Protein AF-A0A0G4EF94-F1 (afdb_monomer_lite)

Organism: Vitrella brassicaformis (strain CCMP3155) (NCBI:txid1169540)

Radius of gyration: 21.58 Å; chains: 1; bounding box: 35×73×51 Å

Secondary structure (DSSP, 8-state):
-HHHHHHHHHHHHHTTT-HHHHHHHHHHHHHHHHHHHHHHHHHHHTTPPPPHHHHHHHHHHHHHHHH---HHHHHHHHHHHHH-GGGEEEEEEEEETTTTEEEEEEEE--TTS---------------------------

Sequence (140 aa):
MKALEDLIQKFQACLDEDLMDAVTTYKQMKTLLAEICQTQEVQEGRGWTWSPKDIERLAKLKDIVTTTIPTHVKILESVMDQHGTNSIISATAKRDNTKEELKISITLRDDNTQRKTLLEHQETTTTTAPSGSSESLNNA

Structure (mmCIF, N/CA/C/O backbone):
data_AF-A0A0G4EF94-F1
#
_entry.id   AF-A0A0G4EF94-F1
#
loop_
_atom_site.group_PDB
_atom_site.id
_atom_site.type_symbol
_atom_site.label_atom_id
_atom_site.label_alt_id
_atom_site.label_comp_id
_atom_site.label_asym_id
_atom_site.label_entity_id
_atom_site.label_seq_id
_atom_site.pdbx_PDB_ins_code
_atom_site.Cartn_x
_atom_site.Cartn_y
_atom_site.Cartn_z
_atom_site.occupancy
_atom_site.B_iso_or_equiv
_atom_site.auth_seq_id
_atom_site.auth_comp_id
_atom_site.auth_asym_id
_atom_site.auth_atom_id
_atom_site.pdbx_PDB_model_num
ATOM 1 N N . MET A 1 1 ? 0.067 0.143 14.892 1.00 76.75 1 MET A N 1
ATOM 2 C CA . MET A 1 1 ? 0.584 1.529 14.821 1.00 76.75 1 MET A CA 1
ATOM 3 C C . MET A 1 1 ? 2.061 1.561 14.439 1.00 76.75 1 MET A C 1
ATOM 5 O O . MET A 1 1 ? 2.310 1.753 13.263 1.00 76.75 1 MET A O 1
ATOM 9 N N . LYS A 1 2 ? 3.019 1.281 15.344 1.00 84.44 2 LYS A N 1
ATOM 10 C CA . LYS A 1 2 ? 4.471 1.361 15.046 1.00 84.44 2 LYS A CA 1
ATOM 11 C C . LYS A 1 2 ? 4.906 0.561 13.805 1.00 84.44 2 LYS A C 1
ATOM 1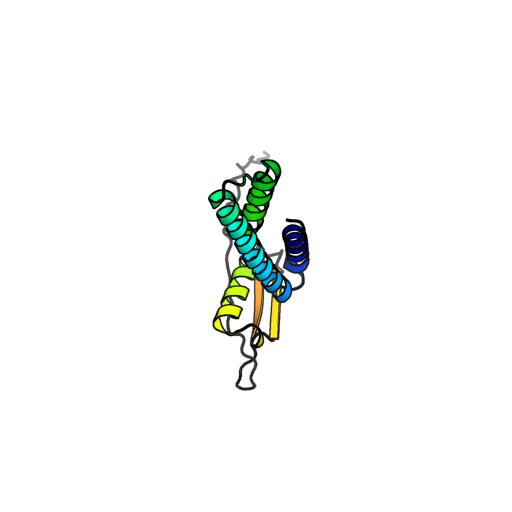3 O O . LYS A 1 2 ? 5.559 1.104 12.932 1.00 84.44 2 LYS A O 1
ATOM 18 N N . ALA A 1 3 ? 4.435 -0.679 13.668 1.00 86.25 3 ALA A N 1
ATOM 19 C CA . ALA A 1 3 ? 4.748 -1.508 12.501 1.00 86.25 3 ALA A CA 1
ATOM 20 C C . ALA A 1 3 ? 4.295 -0.895 11.156 1.00 86.25 3 ALA A C 1
ATOM 22 O O . ALA A 1 3 ? 4.972 -1.074 10.152 1.00 86.25 3 ALA A O 1
ATOM 23 N N . LEU A 1 4 ? 3.178 -0.152 11.121 1.00 86.88 4 LEU A N 1
ATOM 24 C CA . LEU A 1 4 ? 2.709 0.505 9.893 1.00 86.88 4 LEU A CA 1
ATOM 25 C C . LEU A 1 4 ? 3.599 1.701 9.530 1.00 86.88 4 LEU A C 1
ATOM 27 O O . LEU A 1 4 ? 3.855 1.945 8.358 1.00 86.88 4 LEU A O 1
ATOM 31 N N . GLU A 1 5 ? 4.098 2.421 10.530 1.00 87.00 5 GLU A N 1
ATOM 32 C CA . GLU A 1 5 ? 5.030 3.536 10.337 1.00 87.00 5 GLU A CA 1
ATOM 33 C C . GLU A 1 5 ? 6.401 3.065 9.867 1.00 87.00 5 GLU A C 1
ATOM 35 O O . GLU A 1 5 ? 6.953 3.645 8.935 1.00 87.00 5 GLU A O 1
ATOM 40 N N . ASP A 1 6 ? 6.909 1.983 10.459 1.00 90.62 6 ASP A N 1
ATOM 41 C CA . ASP A 1 6 ? 8.164 1.359 10.040 1.00 90.62 6 ASP A CA 1
ATOM 42 C C . ASP A 1 6 ? 8.074 0.919 8.562 1.00 90.62 6 ASP A C 1
ATOM 44 O O . ASP A 1 6 ? 9.002 1.138 7.780 1.00 90.62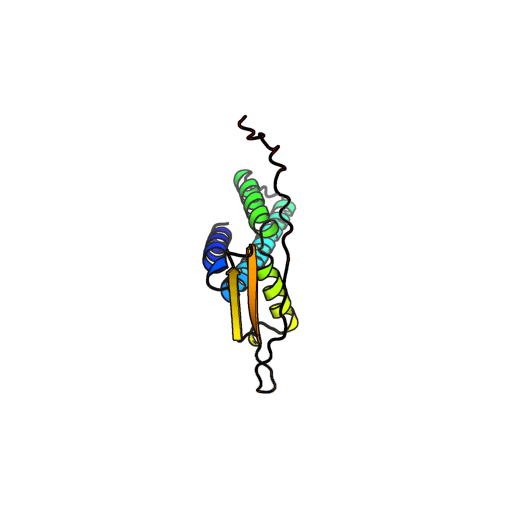 6 ASP A O 1
ATOM 48 N N . LEU A 1 7 ? 6.924 0.370 8.141 1.00 89.88 7 LEU A N 1
ATOM 49 C CA . LEU A 1 7 ? 6.675 0.017 6.740 1.00 89.88 7 LEU A CA 1
ATOM 50 C C . LEU A 1 7 ? 6.585 1.244 5.821 1.00 89.88 7 LEU A C 1
ATOM 52 O O . LEU A 1 7 ? 7.115 1.193 4.716 1.00 89.88 7 LEU A O 1
ATOM 56 N N . ILE A 1 8 ? 5.972 2.350 6.258 1.00 87.06 8 ILE A N 1
ATOM 57 C CA . ILE A 1 8 ? 5.931 3.601 5.477 1.00 87.06 8 ILE A CA 1
ATOM 58 C C . ILE A 1 8 ? 7.344 4.141 5.245 1.00 87.06 8 ILE A C 1
ATOM 60 O O . ILE A 1 8 ? 7.678 4.520 4.123 1.00 87.06 8 ILE A O 1
ATOM 64 N N . GLN A 1 9 ? 8.187 4.152 6.279 1.00 87.62 9 GLN A N 1
ATOM 65 C CA . GLN A 1 9 ? 9.577 4.594 6.151 1.00 87.62 9 GLN A CA 1
ATOM 66 C C . GLN A 1 9 ? 10.368 3.684 5.210 1.00 87.62 9 GLN A C 1
ATOM 68 O O . GLN A 1 9 ? 11.094 4.175 4.346 1.00 87.62 9 GLN A O 1
ATOM 73 N N . LYS A 1 10 ? 10.187 2.362 5.327 1.00 87.25 10 LYS A N 1
ATOM 74 C CA . LYS A 1 10 ? 10.812 1.402 4.412 1.00 87.25 10 LYS A CA 1
ATOM 75 C C . LYS A 1 10 ? 10.349 1.622 2.970 1.00 87.25 10 LYS A C 1
ATOM 77 O O . LYS A 1 10 ? 11.176 1.653 2.067 1.00 87.25 10 LYS A O 1
ATOM 82 N N . PHE A 1 11 ? 9.050 1.825 2.753 1.00 87.44 11 PHE A N 1
ATOM 83 C CA . PHE A 1 11 ? 8.496 2.104 1.430 1.00 87.44 11 PHE A CA 1
ATOM 84 C C . PHE A 1 11 ? 9.128 3.354 0.816 1.00 87.44 11 PHE A C 1
ATOM 86 O O . PHE A 1 11 ? 9.583 3.305 -0.322 1.00 87.44 11 PHE A O 1
ATOM 93 N N . GLN A 1 12 ? 9.237 4.440 1.588 1.00 83.88 12 GLN A N 1
ATOM 94 C CA . GLN A 1 12 ? 9.878 5.678 1.142 1.00 83.88 12 GLN A CA 1
ATOM 95 C C . GLN A 1 12 ? 11.353 5.494 0.771 1.00 83.88 12 GLN A C 1
ATOM 97 O O . GLN A 1 12 ? 11.801 6.097 -0.197 1.00 83.88 12 GLN A O 1
ATOM 102 N N . ALA A 1 13 ? 12.090 4.653 1.500 1.00 83.88 13 ALA A N 1
ATOM 103 C CA . ALA A 1 13 ? 13.488 4.356 1.194 1.00 83.88 13 ALA A CA 1
ATOM 104 C C . ALA A 1 13 ? 13.651 3.494 -0.072 1.00 83.88 13 ALA A C 1
ATOM 106 O O . ALA A 1 13 ? 14.567 3.718 -0.854 1.00 83.88 13 ALA A O 1
ATOM 107 N N . CYS A 1 14 ? 12.756 2.528 -0.297 1.00 80.69 14 CYS A N 1
ATOM 108 C CA . CYS A 1 14 ? 12.857 1.605 -1.431 1.00 80.69 14 CYS A CA 1
ATOM 109 C C . CYS A 1 14 ? 12.312 2.176 -2.750 1.00 80.69 14 CYS A C 1
ATOM 111 O O . CYS A 1 14 ? 12.628 1.633 -3.805 1.00 80.69 14 CYS A O 1
ATOM 113 N N . LEU A 1 15 ? 11.504 3.244 -2.711 1.00 74.81 15 LEU A N 1
ATOM 114 C CA . LEU A 1 15 ? 10.814 3.810 -3.881 1.00 74.81 15 LEU A CA 1
ATOM 115 C C . LEU A 1 15 ? 11.734 4.098 -5.077 1.00 74.81 15 LEU A C 1
ATOM 117 O O . LEU A 1 15 ? 11.337 3.858 -6.217 1.00 74.81 15 LEU A O 1
ATOM 121 N N . ASP A 1 16 ? 12.948 4.582 -4.814 1.00 69.12 16 ASP A N 1
ATOM 122 C CA . ASP A 1 16 ? 13.901 4.992 -5.851 1.00 69.12 16 ASP A CA 1
ATOM 123 C C . ASP A 1 16 ? 15.030 3.968 -6.091 1.00 69.12 16 ASP A C 1
ATOM 125 O O . ASP A 1 16 ? 15.797 4.113 -7.045 1.00 69.12 16 ASP A O 1
ATOM 129 N N . GLU A 1 17 ? 15.136 2.928 -5.257 1.00 70.19 17 GLU A N 1
ATOM 130 C CA . GLU A 1 17 ? 16.233 1.948 -5.304 1.00 70.19 17 GLU A CA 1
ATOM 131 C C . GLU A 1 17 ? 15.775 0.568 -5.789 1.00 70.19 17 GLU A C 1
ATOM 133 O O . GLU A 1 17 ? 16.397 -0.012 -6.682 1.00 70.19 17 GLU A O 1
ATOM 138 N N . ASP A 1 18 ? 14.674 0.051 -5.235 1.00 80.12 18 ASP A N 1
ATOM 139 C CA . ASP A 1 18 ? 14.160 -1.283 -5.536 1.00 80.12 18 ASP A CA 1
ATOM 140 C C . ASP A 1 18 ? 12.624 -1.291 -5.556 1.00 80.12 18 ASP A C 1
ATOM 142 O O . ASP A 1 18 ? 11.937 -1.361 -4.532 1.00 80.12 18 ASP A O 1
ATOM 146 N N . LEU A 1 19 ? 12.076 -1.265 -6.773 1.00 80.31 19 LEU A N 1
ATOM 147 C CA . LEU A 1 19 ? 10.636 -1.304 -7.010 1.00 80.31 19 LEU A CA 1
ATOM 148 C C . LEU A 1 19 ? 9.971 -2.592 -6.507 1.00 80.31 19 LEU A C 1
ATOM 150 O O . LEU A 1 19 ? 8.799 -2.554 -6.126 1.00 80.31 19 LEU A O 1
ATOM 154 N N . MET A 1 20 ? 10.669 -3.731 -6.537 1.00 83.56 20 MET A N 1
ATOM 155 C CA . MET A 1 20 ? 10.105 -5.008 -6.089 1.00 83.56 20 MET A CA 1
ATOM 156 C C . MET A 1 20 ? 9.882 -4.976 -4.579 1.00 83.56 20 MET A C 1
ATOM 158 O O . MET A 1 20 ? 8.811 -5.360 -4.094 1.00 83.56 20 MET A O 1
ATOM 162 N N . ASP A 1 21 ? 10.860 -4.446 -3.849 1.00 85.62 21 ASP A N 1
ATOM 163 C CA . ASP A 1 21 ? 10.763 -4.227 -2.410 1.00 85.62 21 ASP A CA 1
ATOM 164 C C . ASP A 1 21 ? 9.736 -3.139 -2.071 1.00 85.62 21 ASP A C 1
ATOM 166 O O . ASP A 1 21 ? 8.964 -3.304 -1.120 1.00 85.62 21 ASP A O 1
ATOM 170 N N . ALA A 1 22 ? 9.639 -2.074 -2.875 1.00 85.44 22 ALA A N 1
ATOM 171 C CA . ALA A 1 22 ? 8.621 -1.038 -2.712 1.00 85.44 22 ALA A CA 1
ATOM 172 C C . ALA A 1 22 ? 7.195 -1.600 -2.868 1.00 85.44 22 ALA A C 1
ATOM 174 O O . ALA A 1 22 ? 6.347 -1.367 -2.006 1.00 85.44 22 ALA A O 1
ATOM 175 N N . VAL A 1 23 ? 6.918 -2.398 -3.907 1.00 86.62 23 VAL A N 1
ATOM 176 C CA . VAL A 1 23 ? 5.596 -3.027 -4.101 1.00 86.62 23 VAL A CA 1
ATOM 177 C C . VAL A 1 23 ? 5.292 -4.041 -3.002 1.00 86.62 23 VAL A C 1
ATOM 179 O O . VAL A 1 23 ? 4.175 -4.070 -2.483 1.00 86.62 23 VAL A O 1
ATOM 182 N N . THR A 1 24 ? 6.275 -4.847 -2.601 1.00 87.06 24 THR A N 1
ATOM 183 C CA . THR A 1 24 ? 6.103 -5.819 -1.511 1.00 87.06 24 THR A CA 1
ATOM 184 C C . THR A 1 24 ? 5.763 -5.114 -0.199 1.00 87.06 24 THR A C 1
ATOM 186 O O . THR A 1 24 ? 4.804 -5.486 0.482 1.00 87.06 24 THR A O 1
ATOM 189 N N . THR A 1 25 ? 6.496 -4.048 0.124 1.00 89.12 25 THR A N 1
ATOM 190 C CA . THR A 1 25 ? 6.262 -3.229 1.319 1.00 89.12 25 THR A CA 1
ATOM 191 C C . THR A 1 25 ? 4.896 -2.543 1.248 1.00 89.12 25 THR A C 1
ATOM 193 O O . THR A 1 25 ? 4.143 -2.566 2.220 1.00 89.12 25 THR A O 1
ATOM 196 N N . TYR A 1 26 ? 4.507 -2.022 0.082 1.00 88.38 26 TYR A N 1
ATOM 197 C CA . TYR A 1 26 ? 3.193 -1.4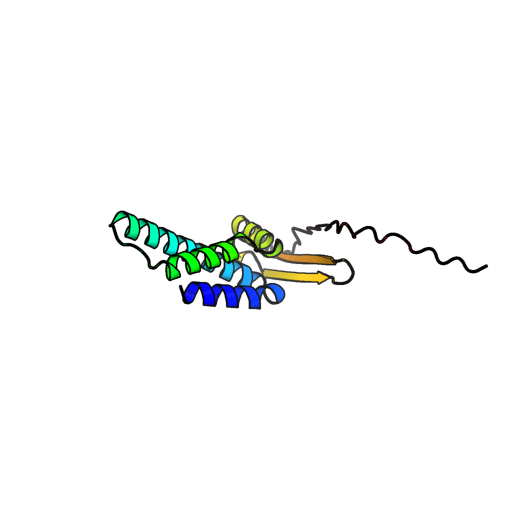17 -0.127 1.00 88.38 26 TYR A CA 1
ATOM 198 C C . TYR A 1 26 ? 2.039 -2.414 0.087 1.00 88.38 26 TYR A C 1
ATOM 200 O O . TYR A 1 26 ? 1.054 -2.096 0.761 1.00 88.38 26 TYR A O 1
ATOM 208 N N . LYS A 1 27 ? 2.166 -3.651 -0.410 1.00 87.38 27 LYS A N 1
ATOM 209 C CA . LYS A 1 27 ? 1.182 -4.716 -0.151 1.00 87.38 27 LYS A CA 1
ATOM 210 C C . LYS A 1 27 ? 1.067 -5.021 1.346 1.00 87.38 27 LYS A C 1
ATOM 212 O O . LYS A 1 27 ? -0.047 -5.112 1.856 1.00 87.38 27 LYS A O 1
ATOM 217 N N . GLN A 1 28 ? 2.188 -5.092 2.066 1.00 90.31 28 GLN A N 1
ATOM 218 C CA . GLN A 1 28 ? 2.191 -5.277 3.524 1.00 90.31 28 GLN A CA 1
ATOM 219 C C . GLN A 1 28 ? 1.512 -4.114 4.262 1.00 90.31 28 GLN A C 1
ATOM 221 O O . GLN A 1 28 ? 0.730 -4.351 5.182 1.00 90.31 28 GLN A O 1
ATOM 226 N N . MET A 1 29 ? 1.753 -2.869 3.836 1.00 91.19 29 MET A N 1
ATOM 227 C CA . MET A 1 29 ? 1.092 -1.683 4.395 1.00 91.19 29 MET A CA 1
ATOM 228 C C . MET A 1 29 ? -0.427 -1.752 4.231 1.00 91.19 29 MET A C 1
ATOM 230 O O . MET A 1 29 ? -1.147 -1.485 5.191 1.00 91.19 29 MET A O 1
ATOM 234 N N . LYS A 1 30 ? -0.920 -2.144 3.045 1.00 88.88 30 LYS A N 1
ATOM 235 C CA . LYS A 1 30 ? -2.360 -2.316 2.791 1.00 88.88 30 LYS A CA 1
ATOM 236 C C . LYS A 1 30 ? -2.982 -3.366 3.702 1.00 88.88 30 LYS A C 1
ATOM 238 O O . LYS A 1 30 ? -4.018 -3.097 4.307 1.00 88.88 30 LYS A O 1
ATOM 243 N N . THR A 1 31 ? -2.352 -4.534 3.810 1.00 91.25 31 THR A N 1
ATOM 244 C CA . THR A 1 31 ? -2.842 -5.619 4.669 1.00 91.25 31 THR A CA 1
ATOM 245 C C . THR A 1 31 ? -2.908 -5.168 6.123 1.00 91.25 31 THR A C 1
ATOM 247 O O . THR A 1 31 ? -3.961 -5.261 6.747 1.00 91.25 31 THR A O 1
ATOM 250 N N . LEU A 1 32 ? -1.823 -4.587 6.641 1.00 91.94 32 LEU A N 1
ATOM 251 C CA . LEU A 1 32 ? -1.771 -4.141 8.029 1.00 91.94 32 LEU A CA 1
ATOM 252 C C . LEU A 1 32 ? -2.762 -3.000 8.310 1.00 91.94 32 LEU A C 1
ATOM 254 O O . LEU A 1 32 ? -3.374 -2.958 9.376 1.00 91.94 32 LEU A O 1
ATOM 258 N N . LEU A 1 33 ? -2.949 -2.075 7.365 1.00 91.25 33 LEU A N 1
ATOM 259 C CA . LEU A 1 33 ? -3.956 -1.021 7.484 1.00 91.25 33 LEU A CA 1
ATOM 260 C C . LEU A 1 33 ? -5.372 -1.610 7.543 1.00 91.25 33 LEU A C 1
ATOM 262 O O . LEU A 1 33 ? -6.161 -1.192 8.389 1.00 91.25 33 LEU A O 1
ATOM 266 N N . ALA A 1 34 ? -5.682 -2.595 6.695 1.00 90.69 34 ALA A N 1
ATOM 267 C CA . ALA A 1 34 ? -6.974 -3.276 6.704 1.00 90.69 34 ALA A CA 1
ATOM 268 C C . ALA A 1 34 ? -7.228 -4.006 8.034 1.00 90.69 34 ALA A C 1
ATOM 270 O O . ALA A 1 34 ? -8.310 -3.874 8.601 1.00 90.69 34 ALA A O 1
ATOM 271 N N . GLU A 1 35 ? -6.225 -4.701 8.577 1.00 92.88 35 GLU A N 1
ATOM 272 C CA . GLU A 1 35 ? -6.308 -5.365 9.886 1.00 92.88 35 GLU A CA 1
ATOM 273 C C . GLU A 1 35 ? -6.552 -4.373 11.032 1.00 92.88 35 GLU A C 1
ATOM 275 O O . GLU A 1 35 ? -7.361 -4.630 11.929 1.00 92.88 35 GLU A O 1
ATOM 280 N N . ILE A 1 36 ? -5.876 -3.218 11.007 1.00 91.44 36 ILE A N 1
ATOM 281 C CA . ILE A 1 36 ? -6.073 -2.162 12.007 1.00 91.44 36 ILE A CA 1
ATOM 282 C C . ILE A 1 36 ? -7.493 -1.592 11.907 1.00 91.44 36 ILE A C 1
ATOM 284 O O . ILE A 1 36 ? -8.155 -1.464 12.936 1.00 91.44 36 ILE A O 1
ATOM 288 N N . CYS A 1 37 ? -7.982 -1.299 10.697 1.00 89.75 37 CYS A N 1
ATOM 289 C CA . CYS A 1 37 ? -9.352 -0.822 10.486 1.00 89.75 37 CYS A CA 1
ATOM 290 C C . CYS A 1 37 ? -10.391 -1.851 10.951 1.00 89.75 37 CYS A C 1
ATOM 292 O O . CYS A 1 37 ? -11.304 -1.501 11.691 1.00 89.75 37 CYS A O 1
ATOM 294 N N . GLN A 1 38 ? -10.212 -3.129 10.614 1.00 92.19 38 GLN A N 1
ATOM 295 C CA . GLN A 1 38 ? -11.099 -4.194 11.082 1.00 92.19 38 GLN A CA 1
ATOM 296 C C . GLN A 1 38 ? -11.088 -4.308 12.613 1.00 92.19 38 GLN A C 1
ATOM 298 O O . GLN A 1 38 ? -12.129 -4.486 13.244 1.00 92.19 38 GLN A O 1
ATOM 303 N N . THR A 1 39 ? -9.914 -4.183 13.235 1.00 91.62 39 THR A N 1
ATOM 304 C CA . THR A 1 39 ? -9.788 -4.196 14.697 1.00 91.62 39 THR A CA 1
ATOM 305 C C . THR A 1 39 ? -10.530 -3.019 15.326 1.00 91.62 39 THR A C 1
ATOM 307 O O . THR A 1 39 ? -11.202 -3.203 16.342 1.00 91.62 39 THR A O 1
ATOM 310 N N . GLN A 1 40 ? -10.437 -1.830 14.726 1.00 89.69 40 GLN A N 1
ATOM 311 C CA . GLN A 1 40 ? -11.181 -0.654 15.166 1.00 89.69 40 GLN A CA 1
ATOM 312 C C . GLN A 1 40 ? -12.692 -0.906 15.096 1.00 89.69 40 GLN A C 1
ATOM 314 O O . GLN A 1 40 ? -13.368 -0.765 16.111 1.00 89.69 40 GLN A O 1
ATOM 319 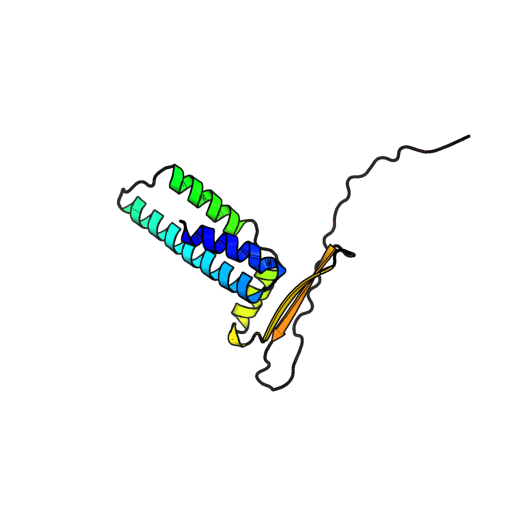N N . GLU A 1 41 ? -13.204 -1.364 13.951 1.00 90.69 41 GLU A N 1
ATOM 320 C CA . GLU A 1 41 ? -14.632 -1.654 13.756 1.00 90.69 41 GLU A CA 1
ATOM 321 C C . GLU A 1 41 ? -15.163 -2.678 14.774 1.00 90.69 41 GLU A C 1
ATOM 323 O O . GLU A 1 41 ? -16.220 -2.486 15.377 1.00 90.69 41 GLU A O 1
ATOM 328 N N . VAL A 1 42 ? -14.411 -3.756 15.024 1.00 92.81 42 VAL A N 1
ATOM 329 C CA . VAL A 1 42 ? -14.791 -4.787 16.004 1.00 92.81 42 VAL A CA 1
ATOM 330 C C . VAL A 1 42 ? -14.800 -4.236 17.431 1.00 92.81 42 VAL A C 1
ATOM 332 O O . VAL A 1 42 ? -15.659 -4.618 18.228 1.00 92.81 42 VAL A O 1
ATOM 335 N N . GLN A 1 43 ? -13.848 -3.371 17.783 1.00 91.06 43 GLN A N 1
ATOM 336 C CA . GLN A 1 43 ? -13.786 -2.760 19.110 1.00 91.06 43 GLN A CA 1
ATOM 337 C C . GLN A 1 43 ? -14.923 -1.755 19.318 1.00 91.06 43 GLN A C 1
ATOM 339 O O . GLN A 1 43 ? -15.618 -1.830 20.334 1.00 91.06 43 GLN A O 1
ATOM 344 N N . GLU A 1 44 ? -15.183 -0.898 18.334 1.00 91.12 44 GLU A N 1
ATOM 345 C CA . GLU A 1 44 ? -16.298 0.052 18.360 1.00 91.12 44 GLU A CA 1
ATOM 346 C C . GLU A 1 44 ? -17.648 -0.675 18.454 1.00 91.12 44 GLU A C 1
ATOM 348 O O . GLU A 1 44 ? -18.479 -0.329 19.295 1.00 91.12 44 GLU A O 1
ATOM 353 N N . GLY A 1 45 ? -17.834 -1.769 17.703 1.00 89.38 45 GLY A N 1
ATOM 354 C CA . GLY A 1 45 ? -19.022 -2.627 17.796 1.00 89.38 45 GLY A CA 1
ATOM 355 C C . GLY A 1 45 ? -19.208 -3.311 19.159 1.00 89.38 45 GLY A C 1
ATOM 356 O O . GLY A 1 45 ? -20.310 -3.745 19.492 1.00 89.38 45 GLY A O 1
ATOM 357 N N . ARG A 1 46 ? -18.151 -3.383 19.978 1.00 92.44 46 ARG A N 1
ATOM 358 C CA . ARG A 1 46 ? -18.182 -3.878 21.367 1.00 92.44 46 ARG A CA 1
ATOM 359 C C . ARG A 1 46 ? -18.289 -2.752 22.403 1.00 92.44 46 ARG A C 1
ATOM 361 O O . ARG A 1 46 ? -18.188 -3.028 23.596 1.00 92.44 46 ARG A O 1
ATOM 368 N N . GLY A 1 47 ? -18.465 -1.503 21.969 1.00 89.75 47 GLY A N 1
ATOM 369 C CA . GLY A 1 47 ? -18.547 -0.328 22.839 1.00 89.75 47 GLY A CA 1
ATOM 370 C C . GLY A 1 47 ? -17.196 0.177 23.353 1.00 89.75 47 GLY A C 1
ATOM 371 O O . GLY A 1 47 ? -17.166 0.994 24.271 1.00 89.75 47 GLY A O 1
ATOM 372 N N . TRP A 1 48 ? -16.078 -0.297 22.793 1.00 91.75 48 TRP A N 1
ATOM 373 C CA . TRP A 1 48 ? -14.748 0.214 23.120 1.00 91.75 48 TRP A CA 1
ATOM 374 C C . TRP A 1 48 ? -14.448 1.441 22.267 1.00 91.75 48 TRP A C 1
ATOM 376 O O . TRP A 1 48 ? -14.541 1.398 21.043 1.00 91.75 48 TRP A O 1
ATOM 386 N N . THR A 1 49 ? -14.045 2.530 22.912 1.00 89.00 49 THR A N 1
ATOM 387 C CA . THR A 1 49 ? -13.674 3.771 22.227 1.00 89.00 49 THR A CA 1
ATOM 388 C C . THR A 1 49 ? -12.164 3.901 22.137 1.00 89.00 49 THR A C 1
ATOM 390 O O . THR A 1 49 ? -11.466 3.816 23.151 1.00 89.00 49 THR A O 1
ATOM 393 N N . TRP A 1 50 ? -11.662 4.157 20.933 1.00 89.31 50 TRP A N 1
ATOM 394 C CA . TRP A 1 50 ? -10.254 4.464 20.712 1.00 89.31 50 TRP A CA 1
ATOM 395 C C . TRP A 1 50 ? -9.914 5.854 21.238 1.00 89.31 50 TRP A C 1
ATOM 397 O O . TRP A 1 50 ? -10.767 6.744 21.297 1.00 89.31 50 TRP A O 1
ATOM 407 N N . SER A 1 51 ? -8.652 6.061 21.618 1.00 91.56 51 SER A N 1
ATOM 408 C CA . SER A 1 51 ? -8.223 7.396 22.018 1.00 91.56 51 SER A CA 1
ATOM 409 C C . SER A 1 51 ? -8.274 8.341 20.803 1.00 91.56 51 SER A C 1
ATOM 411 O O . SER A 1 51 ? -7.916 7.929 19.695 1.00 91.56 51 SER A O 1
ATOM 413 N N . PRO A 1 52 ? -8.650 9.623 20.973 1.00 90.94 52 PRO A N 1
ATOM 414 C CA . PRO A 1 52 ? -8.670 10.583 19.865 1.00 90.94 52 PRO A CA 1
ATOM 415 C C . PRO A 1 52 ? -7.324 10.696 19.137 1.00 90.94 52 PRO A C 1
ATOM 417 O O . PRO A 1 52 ? -7.281 10.872 17.923 1.00 90.94 52 PRO A O 1
ATOM 420 N N . LYS A 1 53 ? -6.215 10.535 19.874 1.00 90.19 53 LYS A N 1
ATOM 421 C CA . LYS A 1 53 ? -4.858 10.543 19.315 1.00 90.19 53 LYS A CA 1
ATOM 422 C C . LYS A 1 53 ? -4.613 9.360 18.382 1.00 90.19 53 LYS A C 1
ATOM 424 O O . LYS A 1 53 ? -3.967 9.531 17.352 1.00 90.19 53 LYS A O 1
ATOM 429 N N . ASP A 1 54 ? -5.118 8.178 18.727 1.00 88.44 54 ASP A N 1
ATOM 430 C CA . ASP A 1 54 ? -4.976 6.992 17.883 1.00 88.44 54 ASP A CA 1
ATOM 431 C C . ASP A 1 54 ? -5.848 7.095 16.629 1.00 88.44 54 ASP A C 1
ATOM 433 O O . ASP A 1 54 ? -5.397 6.735 15.547 1.00 88.44 54 ASP A O 1
ATOM 437 N N . ILE A 1 55 ? -7.051 7.663 16.743 1.00 89.75 55 ILE A N 1
ATOM 438 C CA . ILE A 1 55 ? -7.927 7.920 15.590 1.00 89.75 55 ILE A CA 1
ATOM 439 C C . ILE A 1 55 ? -7.263 8.907 14.621 1.00 89.75 55 ILE A C 1
ATOM 441 O O . ILE A 1 55 ? -7.173 8.636 13.424 1.00 89.75 55 ILE A O 1
ATOM 445 N N . GLU A 1 56 ? -6.743 10.030 15.128 1.00 91.50 56 GLU A N 1
ATOM 446 C CA . GLU A 1 56 ? -6.053 11.029 14.303 1.00 91.50 56 GLU A CA 1
ATOM 447 C C . GLU A 1 56 ? -4.806 10.440 13.626 1.00 91.50 56 GLU A C 1
ATOM 449 O O . GLU A 1 56 ? -4.562 10.659 12.437 1.00 91.50 56 GLU A O 1
ATOM 454 N N . ARG A 1 57 ? -4.020 9.655 14.370 1.00 88.62 57 ARG A N 1
ATOM 455 C CA . ARG A 1 57 ? -2.827 8.991 13.838 1.00 88.62 57 ARG A CA 1
ATOM 456 C C . ARG A 1 57 ? -3.189 7.970 12.763 1.00 88.62 57 ARG A C 1
ATOM 458 O O . ARG A 1 57 ? -2.553 7.965 11.714 1.00 88.62 57 ARG A O 1
ATOM 465 N N . LEU A 1 58 ? -4.225 7.159 12.971 1.00 89.56 58 LEU A N 1
ATOM 466 C CA . LEU A 1 58 ? -4.704 6.214 11.963 1.00 89.56 58 LEU A CA 1
ATOM 467 C C . LEU A 1 58 ? -5.201 6.935 10.706 1.00 89.56 58 LEU A C 1
ATOM 469 O O . LEU A 1 58 ? -4.874 6.505 9.604 1.00 89.56 58 LEU A O 1
ATOM 473 N N . ALA A 1 59 ? -5.924 8.048 10.850 1.00 89.56 59 ALA A N 1
ATOM 474 C CA . ALA A 1 59 ? -6.378 8.850 9.717 1.00 89.56 59 ALA A CA 1
ATOM 475 C C . ALA A 1 59 ? -5.200 9.379 8.880 1.00 89.56 59 ALA A C 1
ATOM 477 O O . ALA A 1 59 ? -5.216 9.248 7.659 1.00 89.56 59 ALA A O 1
ATOM 478 N N . LYS A 1 60 ? -4.144 9.891 9.527 1.00 88.06 60 LYS A N 1
ATOM 479 C CA . LYS A 1 60 ? -2.910 10.331 8.848 1.00 88.06 60 LYS A CA 1
ATOM 480 C C . LYS A 1 60 ? -2.207 9.189 8.115 1.00 88.06 60 LYS A C 1
ATOM 482 O O . LYS A 1 60 ? -1.798 9.354 6.971 1.00 88.06 60 LYS A O 1
ATOM 487 N N . LEU A 1 61 ? -2.075 8.027 8.755 1.00 87.12 61 LEU A N 1
ATOM 488 C CA . LEU A 1 61 ? -1.440 6.858 8.137 1.00 87.12 61 LEU A CA 1
ATOM 489 C C . LEU A 1 61 ? -2.271 6.325 6.962 1.00 87.12 61 LEU A C 1
ATOM 491 O O . LEU A 1 61 ? -1.712 5.984 5.923 1.00 87.12 61 LEU A O 1
ATOM 495 N N . LYS A 1 62 ? -3.602 6.307 7.098 1.00 86.75 62 LYS A N 1
ATOM 496 C CA . LYS A 1 62 ? -4.531 5.959 6.019 1.00 86.75 62 LYS A CA 1
ATOM 497 C C . LYS A 1 62 ? -4.385 6.914 4.841 1.00 86.75 62 LYS A C 1
ATOM 499 O O . LYS A 1 62 ? -4.344 6.445 3.707 1.00 86.75 62 LYS A O 1
ATOM 504 N N . ASP A 1 63 ? -4.277 8.216 5.098 1.00 86.94 63 ASP A N 1
ATOM 505 C CA . ASP A 1 63 ? -4.040 9.207 4.050 1.00 86.94 63 ASP A CA 1
ATOM 506 C C . ASP A 1 63 ? -2.751 8.879 3.290 1.00 86.94 63 ASP A C 1
ATOM 508 O O . ASP A 1 63 ? -2.827 8.558 2.113 1.00 86.94 63 ASP A O 1
ATOM 512 N N . ILE A 1 64 ? -1.609 8.759 3.976 1.00 82.94 64 ILE A N 1
ATOM 513 C CA . ILE A 1 64 ? -0.309 8.445 3.349 1.00 82.94 64 ILE A CA 1
ATOM 514 C C . ILE A 1 64 ? -0.374 7.193 2.460 1.00 82.94 64 ILE A C 1
ATOM 516 O O . ILE A 1 64 ? 0.125 7.200 1.334 1.00 82.94 64 ILE A O 1
ATOM 520 N N . VAL A 1 65 ? -1.005 6.119 2.946 1.00 81.25 65 VAL A N 1
ATOM 521 C CA . VAL A 1 65 ? -1.136 4.854 2.202 1.00 81.25 65 VAL A CA 1
ATOM 522 C C . VAL A 1 65 ? -2.042 4.998 0.969 1.00 81.25 65 VAL A C 1
ATOM 524 O O . VAL A 1 65 ? -1.891 4.230 0.019 1.00 81.25 65 VAL A O 1
ATOM 527 N N . THR A 1 66 ? -2.982 5.949 0.958 1.00 76.00 66 THR A N 1
ATOM 528 C CA . THR A 1 66 ? -4.019 6.076 -0.083 1.00 76.00 66 THR A CA 1
ATOM 529 C C . THR A 1 66 ? -3.807 7.231 -1.064 1.00 76.00 66 THR A C 1
ATOM 531 O O . THR A 1 66 ? -4.175 7.086 -2.230 1.00 76.00 66 THR A O 1
ATOM 534 N N . THR A 1 67 ? -3.201 8.349 -0.656 1.00 70.19 67 THR A N 1
ATOM 535 C CA . THR A 1 67 ? -3.074 9.563 -1.484 1.00 70.19 67 THR A CA 1
ATOM 536 C C . THR A 1 67 ? -1.802 9.609 -2.324 1.00 70.19 67 THR A C 1
ATOM 538 O O . THR A 1 67 ? -1.791 10.279 -3.354 1.00 70.19 67 THR A O 1
ATOM 541 N N . THR A 1 68 ? -0.746 8.872 -1.961 1.00 63.41 68 THR A N 1
ATOM 542 C CA . THR A 1 68 ? 0.580 9.081 -2.571 1.00 63.41 68 THR A CA 1
ATOM 543 C C . THR A 1 68 ? 1.278 7.774 -2.936 1.00 63.41 68 THR A C 1
ATOM 545 O O . THR A 1 68 ? 2.368 7.474 -2.458 1.00 63.41 68 THR A O 1
ATOM 548 N N . ILE A 1 69 ? 0.655 6.974 -3.802 1.00 70.44 69 ILE A N 1
ATOM 549 C CA . ILE A 1 69 ? 1.333 5.816 -4.397 1.00 70.44 69 ILE A CA 1
ATOM 550 C C . ILE A 1 69 ? 1.815 6.221 -5.782 1.00 70.44 69 ILE A C 1
ATOM 552 O O . ILE A 1 69 ? 0.974 6.480 -6.653 1.00 70.44 69 ILE A O 1
ATOM 556 N N . PRO A 1 70 ? 3.133 6.256 -6.012 1.00 74.50 70 PRO A N 1
ATOM 557 C CA . PRO A 1 70 ? 3.663 6.579 -7.322 1.00 74.50 70 PRO A CA 1
ATOM 558 C C . PRO A 1 70 ? 3.150 5.612 -8.388 1.00 74.50 70 PRO A C 1
ATOM 560 O O . PRO A 1 70 ? 3.027 4.408 -8.148 1.00 74.50 70 PRO A O 1
ATOM 563 N N . THR A 1 71 ? 2.868 6.129 -9.584 1.00 77.06 71 THR A N 1
ATOM 564 C CA . THR A 1 71 ? 2.276 5.347 -10.681 1.00 77.06 71 THR A CA 1
ATOM 565 C C . THR A 1 71 ? 3.076 4.083 -10.998 1.00 77.06 71 THR A C 1
ATOM 567 O O . THR A 1 71 ? 2.495 3.031 -11.254 1.00 77.06 71 THR A O 1
ATOM 570 N N . HIS A 1 72 ? 4.404 4.134 -10.873 1.00 75.00 72 HIS A N 1
ATOM 571 C CA . HIS A 1 72 ? 5.275 2.981 -11.097 1.00 75.00 72 HIS A CA 1
ATOM 572 C C . HIS A 1 72 ? 5.025 1.805 -10.145 1.00 75.00 72 HIS A C 1
ATOM 574 O O . HIS A 1 72 ? 5.103 0.654 -10.574 1.00 75.00 72 HIS A O 1
ATOM 580 N N . VAL A 1 73 ? 4.668 2.074 -8.885 1.00 82.88 73 VAL A N 1
ATOM 581 C CA . VAL A 1 73 ? 4.320 1.032 -7.908 1.00 82.88 73 VAL A CA 1
ATOM 582 C C . VAL A 1 73 ? 3.012 0.360 -8.324 1.00 82.88 73 VAL A C 1
ATOM 584 O O . VAL A 1 73 ? 2.921 -0.863 -8.295 1.00 82.88 73 VAL A O 1
ATOM 587 N N . LYS A 1 74 ? 2.024 1.138 -8.791 1.00 82.12 74 LYS A N 1
ATOM 588 C CA . LYS A 1 74 ? 0.741 0.605 -9.286 1.00 82.12 74 LYS A CA 1
ATOM 589 C C . LYS A 1 74 ? 0.916 -0.247 -10.543 1.00 82.12 74 LYS A C 1
ATOM 591 O O . LYS A 1 74 ? 0.291 -1.298 -10.661 1.00 82.12 74 LYS A O 1
ATOM 596 N N . ILE A 1 75 ? 1.769 0.191 -11.472 1.00 82.25 75 ILE A N 1
ATOM 597 C CA . ILE A 1 75 ? 2.075 -0.557 -12.699 1.00 82.25 75 ILE A CA 1
ATOM 598 C C . ILE A 1 75 ? 2.693 -1.911 -12.343 1.00 82.25 75 ILE A C 1
ATOM 600 O O . ILE A 1 75 ? 2.205 -2.942 -12.801 1.00 82.25 75 ILE A O 1
ATOM 604 N N . LEU A 1 76 ? 3.728 -1.927 -11.498 1.00 84.19 76 LEU A N 1
ATOM 605 C CA . LEU A 1 76 ? 4.379 -3.176 -11.109 1.00 84.19 76 LEU A CA 1
ATOM 606 C C . LEU A 1 76 ? 3.460 -4.076 -10.269 1.00 84.19 76 LEU A C 1
ATOM 608 O O . LEU A 1 76 ? 3.474 -5.288 -10.464 1.00 84.19 76 LEU A O 1
ATOM 612 N N . GLU A 1 77 ? 2.628 -3.513 -9.390 1.00 86.25 77 GLU A N 1
ATOM 613 C CA . GLU A 1 77 ? 1.599 -4.272 -8.671 1.00 86.25 77 GLU A CA 1
ATOM 614 C C . GLU A 1 77 ? 0.637 -4.980 -9.635 1.00 86.25 77 GLU A C 1
ATOM 616 O O . GLU A 1 77 ? 0.429 -6.184 -9.500 1.00 86.25 77 GLU A O 1
ATOM 621 N N . SER A 1 78 ? 0.125 -4.274 -10.646 1.00 84.81 78 SER A N 1
ATOM 622 C CA . SER A 1 78 ? -0.752 -4.859 -11.669 1.00 84.81 78 SER A CA 1
ATOM 623 C C . SER A 1 78 ? -0.065 -6.002 -12.426 1.00 84.81 78 SER A C 1
ATOM 625 O O . SER A 1 78 ? -0.644 -7.071 -12.614 1.00 84.81 78 SER A O 1
ATOM 627 N N . VAL A 1 79 ? 1.209 -5.822 -12.797 1.00 83.25 79 VAL A N 1
ATOM 628 C CA . VAL A 1 79 ? 1.999 -6.873 -13.459 1.00 83.25 79 VAL A CA 1
ATOM 629 C C . VAL A 1 79 ? 2.200 -8.083 -12.540 1.00 83.25 79 VAL A C 1
ATOM 631 O O . VAL A 1 79 ? 2.058 -9.221 -12.989 1.00 83.25 79 VAL A O 1
ATOM 634 N N . MET A 1 80 ? 2.485 -7.864 -11.251 1.00 85.94 80 MET A N 1
ATOM 635 C CA . MET A 1 80 ? 2.583 -8.944 -10.264 1.00 85.94 80 MET A CA 1
ATOM 636 C C . MET A 1 80 ? 1.263 -9.695 -10.090 1.00 85.94 80 MET A C 1
ATOM 638 O O . MET A 1 80 ? 1.287 -10.914 -9.950 1.00 85.94 80 MET A O 1
ATOM 642 N N . ASP A 1 81 ? 0.132 -8.995 -10.086 1.00 84.31 81 ASP A N 1
ATOM 643 C CA . ASP A 1 81 ? -1.184 -9.611 -9.902 1.00 84.31 81 ASP A CA 1
ATOM 644 C C . ASP A 1 81 ? -1.607 -10.424 -11.138 1.00 84.31 81 ASP A C 1
ATOM 646 O O . ASP A 1 81 ? -2.257 -11.459 -11.000 1.00 84.31 81 ASP A O 1
ATOM 650 N N . GLN A 1 82 ? -1.195 -10.006 -12.339 1.00 82.00 82 GLN A N 1
ATOM 651 C CA . GLN A 1 82 ? -1.489 -10.711 -13.593 1.00 82.00 82 GLN A CA 1
ATOM 652 C C . GLN A 1 82 ? -0.581 -11.921 -13.844 1.00 82.00 82 GLN A C 1
ATOM 654 O O . GLN A 1 82 ? -1.053 -12.957 -14.308 1.00 82.00 82 GLN A O 1
ATOM 659 N N . HIS A 1 83 ? 0.719 -11.796 -13.564 1.00 80.81 83 HIS A N 1
ATOM 660 C CA . HIS A 1 83 ? 1.720 -12.803 -13.937 1.00 80.81 83 HIS A CA 1
ATOM 661 C C . HIS A 1 83 ? 2.285 -13.590 -12.749 1.00 80.81 83 HIS A C 1
ATOM 663 O O . HIS A 1 83 ? 2.980 -14.585 -12.951 1.00 80.81 83 HIS A O 1
ATOM 669 N N . GLY A 1 84 ? 2.004 -13.167 -11.516 1.00 78.56 84 GLY A N 1
ATOM 670 C CA . GLY A 1 84 ? 2.621 -13.691 -10.302 1.00 78.56 84 GLY A CA 1
ATOM 671 C C . GLY A 1 84 ? 4.021 -13.117 -10.066 1.00 78.56 84 GLY A C 1
ATOM 672 O O . GLY A 1 84 ? 4.834 -12.989 -10.979 1.00 78.56 84 GLY A O 1
ATOM 673 N N . THR A 1 85 ? 4.345 -12.814 -8.806 1.00 80.25 85 THR A N 1
ATOM 674 C CA . THR A 1 85 ? 5.642 -12.234 -8.404 1.00 80.25 85 THR A CA 1
ATOM 675 C C . THR A 1 85 ? 6.849 -13.059 -8.871 1.00 80.25 85 THR A C 1
ATOM 677 O O . THR A 1 85 ? 7.862 -12.492 -9.268 1.00 80.25 85 THR A O 1
ATOM 680 N N . ASN A 1 86 ? 6.733 -14.392 -8.893 1.00 78.56 86 ASN A N 1
ATOM 681 C CA . ASN A 1 86 ? 7.812 -15.308 -9.301 1.00 78.56 86 ASN A CA 1
ATOM 682 C C . ASN A 1 86 ? 8.178 -15.214 -10.789 1.00 78.56 86 ASN A C 1
ATOM 684 O O . ASN A 1 86 ? 9.245 -15.680 -11.198 1.00 78.56 86 ASN A O 1
ATOM 688 N N . SER A 1 87 ? 7.292 -14.623 -11.587 1.00 79.06 87 SER A N 1
ATOM 689 C CA . SER A 1 87 ? 7.483 -14.411 -13.016 1.00 79.06 87 SER A CA 1
ATOM 690 C C . SER A 1 87 ? 8.250 -13.122 -13.298 1.00 79.06 87 SER A C 1
ATOM 692 O O . SER A 1 87 ? 8.578 -12.867 -14.447 1.00 79.06 87 SER A O 1
ATOM 694 N N . ILE A 1 88 ? 8.571 -12.304 -12.290 1.00 82.50 88 ILE A N 1
ATOM 695 C CA . ILE A 1 88 ? 9.340 -11.067 -12.465 1.00 82.50 88 ILE A CA 1
ATOM 696 C C . ILE A 1 88 ? 10.815 -11.327 -12.139 1.00 82.50 88 ILE A C 1
ATOM 698 O O . ILE A 1 88 ? 11.157 -11.744 -11.038 1.00 82.50 88 ILE A O 1
ATOM 702 N N . ILE A 1 89 ? 11.702 -11.081 -13.105 1.00 82.25 89 ILE A N 1
ATOM 703 C CA . ILE A 1 89 ? 13.161 -11.205 -12.954 1.00 82.25 89 ILE A CA 1
ATOM 704 C C . ILE A 1 89 ? 13.749 -9.932 -12.339 1.00 82.25 89 ILE A C 1
ATOM 706 O O . ILE A 1 89 ? 14.637 -10.008 -11.495 1.00 82.25 89 ILE A O 1
ATOM 710 N N . SER A 1 90 ? 13.289 -8.763 -12.786 1.00 82.88 90 SER A N 1
ATOM 711 C CA . SER A 1 90 ? 13.752 -7.463 -12.291 1.00 82.88 90 SER A CA 1
ATOM 712 C C . SER A 1 90 ? 12.726 -6.377 -12.594 1.00 82.88 90 SER A C 1
ATOM 714 O O . SER A 1 90 ? 12.123 -6.408 -13.668 1.00 82.88 90 SER A O 1
ATOM 716 N N . ALA A 1 91 ? 12.604 -5.375 -11.728 1.00 81.75 91 ALA A N 1
ATOM 717 C CA . ALA A 1 91 ? 11.868 -4.151 -12.021 1.00 81.75 91 ALA A CA 1
ATOM 718 C C . ALA A 1 91 ? 12.686 -2.935 -11.579 1.00 81.75 91 ALA A C 1
ATOM 720 O O . ALA A 1 91 ? 13.109 -2.866 -10.430 1.00 81.75 91 ALA A O 1
ATOM 721 N N . THR A 1 92 ? 12.907 -1.978 -12.478 1.00 78.38 92 THR A N 1
ATOM 722 C CA . THR A 1 92 ? 13.616 -0.728 -12.170 1.00 78.38 92 THR A CA 1
ATOM 723 C C . THR A 1 92 ? 12.823 0.486 -12.637 1.00 78.38 92 THR A C 1
ATOM 725 O O . THR A 1 92 ? 12.168 0.453 -13.679 1.00 78.38 92 THR A O 1
ATOM 728 N N . ALA A 1 93 ? 12.864 1.564 -11.854 1.00 74.94 93 ALA A N 1
ATOM 729 C CA . ALA A 1 93 ? 12.348 2.874 -12.230 1.00 74.94 93 ALA A CA 1
ATOM 730 C C . ALA A 1 93 ? 13.527 3.836 -12.276 1.00 74.94 93 ALA A C 1
ATOM 732 O O . ALA A 1 93 ? 14.312 3.914 -11.336 1.00 74.94 93 ALA A O 1
ATOM 733 N N . LYS A 1 94 ? 13.664 4.574 -13.374 1.00 74.62 94 LYS A N 1
ATOM 734 C CA . LYS A 1 94 ? 14.667 5.626 -13.491 1.00 74.62 94 LYS A CA 1
ATOM 735 C C . LYS A 1 94 ? 13.991 6.906 -13.942 1.00 74.62 94 LYS A C 1
ATOM 737 O O . LYS A 1 94 ? 13.367 6.941 -15.002 1.00 74.62 94 LYS A O 1
ATOM 742 N N . ARG A 1 95 ? 14.123 7.957 -13.135 1.00 68.44 95 ARG A N 1
ATOM 743 C CA . ARG A 1 95 ? 13.673 9.297 -13.506 1.00 68.44 95 ARG A CA 1
ATOM 744 C C . ARG A 1 95 ? 14.686 9.914 -14.465 1.00 68.44 95 ARG A C 1
ATOM 746 O O . ARG A 1 95 ? 15.866 10.042 -14.139 1.00 68.44 95 ARG A O 1
ATOM 753 N N . ASP A 1 96 ? 14.228 10.265 -15.656 1.00 73.88 96 ASP A N 1
ATOM 754 C CA . ASP A 1 96 ? 14.961 11.108 -16.583 1.00 73.88 96 ASP A CA 1
ATOM 755 C C . ASP A 1 96 ? 14.664 12.572 -16.241 1.00 73.88 96 ASP A C 1
ATOM 757 O O . ASP A 1 96 ? 13.651 13.147 -16.644 1.00 73.88 96 ASP A O 1
ATOM 761 N N . ASN A 1 97 ? 15.574 13.179 -15.479 1.00 65.19 97 ASN A N 1
ATOM 762 C CA . ASN A 1 97 ? 15.465 14.575 -15.054 1.00 65.19 97 ASN A CA 1
ATOM 763 C C . ASN A 1 97 ? 15.562 15.573 -16.221 1.00 65.19 97 ASN A C 1
ATOM 765 O O . ASN A 1 97 ? 15.285 16.749 -16.019 1.00 65.19 97 ASN A O 1
ATOM 769 N N . THR A 1 98 ? 15.964 15.140 -17.424 1.00 70.50 98 THR A N 1
ATOM 770 C CA . THR A 1 98 ? 16.042 16.025 -18.598 1.00 70.50 98 THR A CA 1
ATOM 771 C C . THR A 1 98 ? 14.730 16.121 -19.367 1.00 70.50 98 THR A C 1
ATOM 773 O O . THR A 1 98 ? 14.539 17.076 -20.116 1.00 70.50 98 THR A O 1
ATOM 776 N N . LYS A 1 99 ? 13.824 15.158 -19.173 1.00 66.94 99 LYS A N 1
ATOM 777 C CA . LYS A 1 99 ? 12.535 15.086 -19.875 1.00 66.94 99 LYS A CA 1
ATOM 778 C C . LYS A 1 99 ? 11.322 15.087 -18.946 1.00 66.94 99 LYS A C 1
ATOM 780 O O . LYS A 1 99 ? 10.206 14.966 -19.428 1.00 66.94 99 LYS A O 1
ATOM 785 N N . GLU A 1 100 ? 11.543 15.183 -17.632 1.00 66.62 100 GLU A N 1
ATOM 786 C CA . GLU A 1 100 ? 10.511 14.946 -16.610 1.00 66.62 100 GLU A CA 1
ATOM 787 C C . GLU A 1 100 ? 9.798 13.586 -16.793 1.00 66.62 100 GLU A C 1
ATOM 789 O O . GLU A 1 100 ? 8.641 13.412 -16.415 1.00 66.62 100 GLU A O 1
ATOM 794 N N . GLU A 1 101 ? 10.495 12.599 -17.368 1.00 66.56 101 GLU A N 1
ATOM 795 C CA . GLU A 1 101 ? 9.945 11.276 -17.673 1.00 66.56 101 GLU A CA 1
ATOM 796 C C . GLU A 1 101 ? 10.363 10.262 -16.603 1.00 66.56 101 GLU A C 1
ATOM 798 O O . GLU A 1 101 ? 11.508 10.234 -16.147 1.00 66.56 101 GLU A O 1
ATOM 803 N N . LEU A 1 102 ? 9.450 9.370 -16.219 1.00 69.94 102 LEU A N 1
ATOM 804 C CA . LEU A 1 102 ? 9.783 8.202 -15.410 1.00 69.94 102 LEU A CA 1
ATOM 805 C C . LEU A 1 102 ? 9.801 6.961 -16.299 1.00 69.94 102 LEU A C 1
ATOM 807 O O . LEU A 1 102 ? 8.763 6.527 -16.792 1.00 69.94 102 LEU A O 1
ATOM 811 N N . LYS A 1 103 ? 10.978 6.357 -16.475 1.00 74.00 103 LYS A N 1
ATOM 812 C CA . LYS A 1 103 ? 11.132 5.130 -17.255 1.00 74.00 103 LYS A CA 1
ATOM 813 C C . LYS A 1 103 ? 11.065 3.918 -16.337 1.00 74.00 103 LYS A C 1
ATOM 815 O O . LYS A 1 103 ? 11.915 3.762 -15.464 1.00 74.00 103 LYS A O 1
ATOM 820 N N . ILE A 1 104 ? 10.070 3.062 -16.546 1.00 77.81 104 ILE A N 1
ATOM 821 C CA . ILE A 1 104 ? 9.875 1.823 -15.786 1.00 77.81 104 ILE A CA 1
ATOM 822 C C . ILE A 1 104 ? 10.260 0.655 -16.691 1.00 77.81 104 ILE A C 1
ATOM 824 O O . ILE A 1 104 ? 9.778 0.552 -17.814 1.00 77.81 104 ILE A O 1
ATOM 828 N N . SER A 1 105 ? 11.149 -0.216 -16.228 1.00 79.81 105 SER A N 1
ATOM 829 C CA . SER A 1 105 ? 11.579 -1.418 -16.946 1.00 79.81 105 SER A CA 1
ATOM 830 C C . SER A 1 105 ? 11.273 -2.645 -16.103 1.00 79.81 105 SER A C 1
ATOM 832 O O . SER A 1 105 ? 11.844 -2.806 -15.028 1.00 79.81 105 SER A O 1
ATOM 834 N N . ILE A 1 106 ? 10.378 -3.510 -16.586 1.00 82.44 106 ILE A N 1
ATOM 835 C CA . ILE A 1 106 ? 10.001 -4.763 -15.922 1.00 82.44 106 ILE A CA 1
ATOM 836 C C . ILE A 1 106 ? 10.403 -5.923 -16.831 1.00 82.44 106 ILE A C 1
ATOM 838 O O . ILE A 1 106 ? 9.929 -6.036 -17.961 1.00 82.44 106 ILE A O 1
ATOM 842 N N . THR A 1 107 ? 11.278 -6.790 -16.334 1.00 82.62 107 THR A N 1
ATOM 843 C CA . THR A 1 107 ? 11.723 -7.995 -17.036 1.00 82.62 107 THR A CA 1
ATOM 844 C C . THR A 1 107 ? 10.970 -9.188 -16.473 1.00 82.62 107 THR A C 1
ATOM 846 O O . THR A 1 107 ? 11.092 -9.477 -15.283 1.00 82.62 107 THR A O 1
ATOM 849 N N . LEU A 1 108 ? 10.233 -9.906 -17.320 1.00 81.19 108 LEU A N 1
ATOM 850 C CA . LEU A 1 108 ? 9.527 -11.128 -16.940 1.00 81.19 108 LEU A CA 1
ATOM 851 C C . LEU A 1 108 ? 10.311 -12.378 -17.358 1.00 81.19 108 LEU A C 1
ATOM 853 O O . LEU A 1 108 ? 11.050 -12.379 -18.347 1.00 81.19 108 LEU A O 1
ATOM 857 N N . ARG A 1 109 ? 10.148 -13.451 -16.589 1.00 74.75 109 ARG A N 1
ATOM 858 C CA . ARG A 1 109 ? 10.529 -14.807 -16.957 1.00 74.75 109 ARG A CA 1
ATOM 859 C C . ARG A 1 109 ? 9.457 -15.319 -17.905 1.00 74.75 109 ARG A C 1
ATOM 861 O O . ARG A 1 109 ? 8.304 -15.453 -17.521 1.00 74.75 109 ARG A O 1
ATOM 868 N N . ASP A 1 110 ? 9.853 -15.572 -19.141 1.00 64.19 110 ASP A N 1
ATOM 869 C CA . ASP A 1 110 ? 9.036 -16.343 -20.066 1.00 64.19 110 ASP A CA 1
ATOM 870 C C . ASP A 1 110 ? 9.213 -17.823 -19.694 1.00 64.19 110 ASP A C 1
ATOM 872 O O . ASP A 1 110 ? 10.353 -18.292 -19.582 1.00 64.19 110 ASP A O 1
ATOM 876 N N . ASP A 1 111 ? 8.116 -18.563 -19.509 1.00 57.34 111 ASP A N 1
ATOM 877 C CA . ASP A 1 111 ? 8.145 -20.029 -19.346 1.00 57.34 111 ASP A CA 1
ATOM 878 C C . ASP A 1 111 ? 8.738 -20.728 -20.587 1.00 57.34 111 ASP A C 1
ATOM 880 O O . ASP A 1 111 ? 8.990 -21.932 -20.583 1.00 57.34 111 ASP A O 1
ATOM 884 N N . ASN A 1 112 ? 9.029 -19.956 -21.639 1.00 44.97 112 ASN A N 1
ATOM 885 C CA . ASN A 1 112 ? 9.605 -20.401 -22.892 1.00 44.97 112 ASN A CA 1
ATOM 886 C C . ASN A 1 112 ? 10.997 -19.795 -23.186 1.00 44.97 112 ASN A C 1
ATOM 888 O O . ASN A 1 112 ? 11.247 -19.316 -24.283 1.00 44.97 112 ASN A O 1
ATOM 892 N N . THR A 1 113 ? 11.940 -19.808 -22.235 1.00 41.47 113 THR A N 1
ATOM 893 C CA . THR A 1 113 ? 13.405 -19.605 -22.450 1.00 41.47 113 THR A CA 1
ATOM 894 C C . THR A 1 113 ? 13.878 -18.400 -23.303 1.00 41.47 113 THR A C 1
ATOM 896 O O . THR A 1 113 ? 15.043 -18.358 -23.701 1.00 41.47 113 THR A O 1
ATOM 899 N N . GLN A 1 114 ? 13.047 -17.390 -23.577 1.00 39.53 114 GLN A N 1
ATOM 900 C CA . GLN A 1 114 ? 13.426 -16.178 -24.313 1.00 39.53 114 GLN A CA 1
ATOM 901 C C . GLN A 1 114 ? 12.963 -14.925 -23.569 1.00 39.53 114 GLN A C 1
ATOM 903 O O . GLN A 1 114 ? 11.798 -14.767 -23.232 1.00 39.53 114 GLN A O 1
ATOM 908 N N . ARG A 1 115 ? 13.894 -13.998 -23.316 1.00 41.84 115 ARG A N 1
ATOM 909 C CA . ARG A 1 115 ? 13.584 -12.683 -22.738 1.00 41.84 115 ARG A CA 1
ATOM 910 C C . ARG A 1 115 ? 12.728 -11.884 -23.727 1.00 41.84 115 ARG A C 1
ATOM 912 O O . ARG A 1 115 ? 13.202 -11.584 -24.820 1.00 41.84 115 ARG A O 1
ATOM 919 N N . LYS A 1 116 ? 11.520 -11.481 -23.329 1.00 45.09 116 LYS A N 1
ATOM 920 C CA . LYS A 1 116 ? 10.718 -10.470 -24.035 1.00 45.09 116 LYS A CA 1
ATOM 921 C C . LYS A 1 116 ? 10.388 -9.308 -23.103 1.00 45.09 116 LYS A C 1
ATOM 923 O O . LYS A 1 116 ? 9.892 -9.514 -22.000 1.00 45.09 116 LYS A O 1
ATOM 928 N N . THR A 1 117 ? 10.646 -8.088 -23.567 1.00 43.81 117 THR A N 1
ATOM 929 C CA . THR A 1 117 ? 10.133 -6.858 -22.951 1.00 43.81 117 THR A CA 1
ATOM 930 C C . THR A 1 117 ? 8.665 -6.728 -23.347 1.00 43.81 117 THR A C 1
ATOM 932 O O . THR A 1 117 ? 8.373 -6.591 -24.533 1.00 43.81 117 THR A O 1
ATOM 935 N N . LEU A 1 118 ? 7.744 -6.845 -22.387 1.00 50.28 118 LEU A N 1
ATOM 936 C CA . LEU A 1 118 ? 6.304 -6.913 -22.678 1.00 50.28 118 LEU A CA 1
ATOM 937 C C . LEU A 1 118 ? 5.585 -5.554 -22.590 1.00 50.28 118 LEU A C 1
ATOM 939 O O . LEU A 1 118 ? 4.489 -5.418 -23.121 1.00 50.28 118 LEU A O 1
ATOM 943 N N . LEU A 1 119 ? 6.180 -4.545 -21.945 1.00 40.59 119 LEU A N 1
ATOM 944 C CA . LEU A 1 119 ? 5.584 -3.214 -21.813 1.00 40.59 119 LEU A CA 1
ATOM 945 C C . LEU A 1 119 ? 6.653 -2.115 -21.836 1.00 40.59 119 LEU A C 1
ATOM 947 O O . LEU A 1 119 ? 7.509 -2.057 -20.957 1.00 40.59 119 LEU A O 1
ATOM 951 N N . GLU A 1 120 ? 6.541 -1.212 -22.809 1.00 47.66 120 GLU A N 1
ATOM 952 C CA . GLU A 1 120 ? 7.051 0.158 -22.726 1.00 47.66 120 GLU A CA 1
ATOM 953 C C . GLU A 1 120 ? 5.834 1.070 -22.519 1.00 47.66 120 GLU A C 1
ATOM 955 O O . GLU A 1 120 ? 5.007 1.218 -23.418 1.00 47.66 120 GLU A O 1
ATOM 960 N N . HIS A 1 121 ? 5.676 1.631 -21.317 1.00 46.44 121 HIS A N 1
ATOM 961 C CA . HIS A 1 121 ? 4.658 2.647 -21.038 1.00 46.44 121 HIS A CA 1
ATOM 962 C C . HIS A 1 121 ? 5.333 4.016 -20.928 1.00 46.44 121 HIS A C 1
ATOM 964 O O . HIS A 1 121 ? 6.361 4.143 -20.261 1.00 46.44 121 HIS A O 1
ATOM 970 N N . GLN A 1 122 ? 4.761 5.020 -21.593 1.00 39.88 122 GLN A N 1
A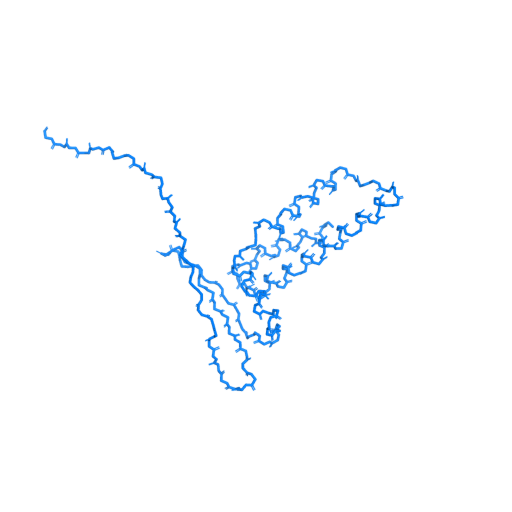TOM 971 C CA . GLN A 1 122 ? 5.257 6.393 -21.629 1.00 39.88 122 GLN A CA 1
ATOM 972 C C . GLN A 1 122 ? 4.111 7.314 -21.199 1.00 39.88 122 GLN A C 1
ATOM 974 O O . GLN A 1 122 ? 3.084 7.375 -21.872 1.00 39.88 122 GLN A O 1
ATOM 979 N N . GLU A 1 123 ? 4.267 8.002 -20.069 1.00 47.56 123 GLU A N 1
ATOM 980 C CA . GLU A 1 123 ? 3.350 9.066 -19.649 1.00 47.56 123 GLU A CA 1
ATOM 981 C C . GLU A 1 123 ? 3.986 10.423 -19.941 1.00 47.56 123 GLU A C 1
ATOM 983 O O . GLU A 1 123 ? 5.144 10.665 -19.600 1.00 47.56 123 GLU A O 1
ATOM 988 N N . THR A 1 124 ? 3.221 11.312 -20.575 1.00 37.53 124 THR A N 1
ATOM 989 C CA . THR A 1 124 ? 3.614 12.702 -20.817 1.00 37.53 124 THR A CA 1
ATOM 990 C C . THR A 1 124 ? 2.904 13.590 -19.804 1.00 37.53 124 THR A C 1
ATOM 992 O O . THR A 1 124 ? 1.697 13.816 -19.897 1.00 37.53 124 THR A O 1
ATOM 995 N N . THR A 1 125 ? 3.641 14.106 -18.825 1.00 39.19 125 THR A N 1
ATOM 996 C CA . THR A 1 125 ? 3.104 15.091 -17.882 1.00 39.19 125 THR A CA 1
ATOM 997 C C . THR A 1 125 ? 3.023 16.442 -18.591 1.00 39.19 125 THR A C 1
ATOM 999 O O . THR A 1 125 ? 4.037 16.987 -19.017 1.00 39.19 125 THR A O 1
ATOM 1002 N N . THR A 1 126 ? 1.817 16.988 -18.765 1.00 42.88 126 THR A N 1
ATOM 1003 C CA . THR A 1 126 ? 1.655 18.352 -19.294 1.00 42.88 126 THR A CA 1
ATOM 1004 C C . THR A 1 126 ? 1.763 19.331 -18.131 1.00 42.88 126 THR A C 1
ATOM 1006 O O . THR A 1 126 ? 0.799 19.538 -17.397 1.00 42.88 126 THR A O 1
ATOM 1009 N N . THR A 1 127 ? 2.943 19.912 -17.936 1.00 39.38 127 THR A N 1
ATOM 1010 C CA . THR A 1 127 ? 3.157 20.967 -16.941 1.00 39.38 127 THR A CA 1
ATOM 1011 C C . THR A 1 127 ? 2.685 22.299 -17.529 1.00 39.38 127 THR A C 1
ATOM 1013 O O . THR A 1 127 ? 3.362 22.902 -18.361 1.00 39.38 127 THR A O 1
ATOM 1016 N N . THR A 1 128 ? 1.504 22.777 -17.129 1.00 45.44 128 THR A N 1
ATOM 1017 C CA . THR A 1 128 ? 1.055 24.142 -17.441 1.00 45.44 128 THR A CA 1
ATOM 1018 C C . THR A 1 128 ? 1.941 25.124 -16.674 1.00 45.44 128 THR A C 1
ATOM 1020 O O . THR A 1 128 ? 1.762 25.325 -15.473 1.00 45.44 128 THR A O 1
ATOM 1023 N N . ALA A 1 129 ? 2.932 25.712 -17.344 1.00 49.03 129 ALA A N 1
ATOM 1024 C CA . ALA A 1 129 ? 3.726 26.792 -16.767 1.00 49.03 129 ALA A CA 1
ATOM 1025 C C . ALA A 1 129 ? 2.816 28.000 -16.449 1.00 49.03 129 ALA A C 1
ATOM 1027 O O . ALA A 1 129 ? 1.918 28.304 -17.241 1.00 49.03 129 ALA A O 1
ATOM 1028 N N . PRO A 1 130 ? 3.020 28.718 -15.329 1.00 47.00 130 PRO A N 1
ATOM 1029 C CA . PRO A 1 130 ? 2.367 30.002 -15.126 1.00 47.00 130 PRO A CA 1
ATOM 1030 C C . PRO A 1 130 ? 2.841 30.969 -16.217 1.00 47.00 130 PRO A C 1
ATOM 1032 O O . PRO A 1 130 ? 4.044 31.138 -16.422 1.00 47.00 130 PRO A O 1
ATOM 1035 N N . SER A 1 131 ? 1.895 31.591 -16.922 1.00 44.44 131 SER A N 1
ATOM 1036 C CA . SER A 1 131 ? 2.154 32.657 -17.890 1.00 44.44 131 SER A CA 1
ATOM 1037 C C . SER A 1 131 ? 2.856 33.821 -17.190 1.00 44.44 131 SER A C 1
ATOM 1039 O O . SER A 1 131 ? 2.214 34.697 -16.614 1.00 44.44 131 SER A O 1
ATOM 1041 N N . GLY A 1 132 ? 4.187 33.813 -17.212 1.00 42.84 132 GLY A N 1
ATOM 1042 C CA . GLY A 1 132 ? 4.998 34.974 -16.888 1.00 42.84 132 GLY A CA 1
ATOM 1043 C C . GLY A 1 132 ? 4.735 36.040 -17.942 1.00 42.84 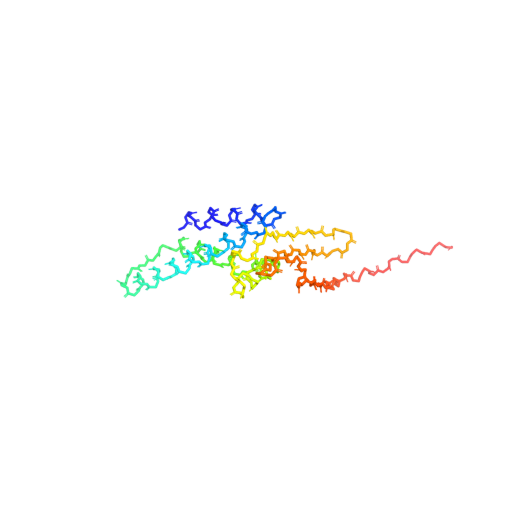132 GLY A C 1
ATOM 1044 O O . GLY A 1 132 ? 5.196 35.919 -19.076 1.00 42.84 132 GLY A O 1
ATOM 1045 N N . SER A 1 133 ? 3.949 37.053 -17.576 1.00 43.25 133 SER A N 1
ATOM 1046 C CA . SER A 1 133 ? 3.797 38.279 -18.353 1.00 43.25 133 SER A CA 1
ATOM 1047 C C . SER A 1 133 ? 5.174 38.855 -18.667 1.00 43.25 133 SER A C 1
ATOM 1049 O O . SER A 1 133 ? 5.986 39.082 -17.774 1.00 43.25 133 SER A O 1
ATOM 1051 N N . SER A 1 134 ? 5.426 39.059 -19.954 1.00 46.47 134 SER A N 1
ATOM 1052 C CA . SER A 1 134 ? 6.644 39.649 -20.489 1.00 46.47 134 SER A CA 1
ATOM 1053 C C . SER A 1 134 ? 6.822 41.082 -19.978 1.00 46.47 134 SER A C 1
ATOM 1055 O O . SER A 1 134 ? 6.024 41.955 -20.312 1.00 46.47 134 SER A O 1
ATOM 1057 N N . GLU A 1 135 ? 7.882 41.352 -19.217 1.00 49.78 135 GLU A N 1
ATOM 1058 C CA . GLU A 1 135 ? 8.430 42.708 -19.144 1.00 49.78 135 GLU A CA 1
ATOM 1059 C C . GLU A 1 135 ? 9.255 42.948 -20.411 1.00 49.78 135 GLU A C 1
ATOM 1061 O O . GLU A 1 135 ? 10.282 42.313 -20.659 1.00 49.78 135 GLU A O 1
ATOM 1066 N N . SER A 1 136 ? 8.737 43.831 -21.260 1.00 53.62 136 SER A N 1
ATOM 1067 C CA . SER A 1 136 ? 9.349 44.256 -22.513 1.00 53.62 136 SER A CA 1
ATOM 1068 C C . SER A 1 136 ? 10.678 44.971 -22.262 1.00 53.62 136 SER A C 1
ATOM 1070 O O . SER A 1 136 ? 10.707 46.101 -21.783 1.00 53.62 136 SER A O 1
ATOM 1072 N N . LEU A 1 137 ? 11.779 44.346 -22.675 1.00 48.88 137 LEU A N 1
ATOM 1073 C CA . LEU A 1 137 ? 13.027 45.035 -22.994 1.00 48.88 137 LEU A CA 1
ATOM 1074 C C . LEU A 1 137 ? 12.884 45.673 -24.379 1.00 48.88 137 LEU A C 1
ATOM 1076 O O . LEU A 1 137 ? 12.934 44.969 -25.383 1.00 48.88 137 LEU A O 1
ATOM 1080 N N . ASN A 1 138 ? 12.741 46.997 -24.438 1.00 53.62 138 ASN A N 1
ATOM 1081 C CA . ASN A 1 138 ? 13.072 47.766 -25.636 1.00 53.62 138 ASN A CA 1
ATOM 1082 C C . ASN A 1 138 ? 13.922 48.978 -25.244 1.00 53.62 138 ASN A C 1
ATOM 1084 O O . ASN A 1 138 ? 13.429 49.959 -24.693 1.00 53.62 138 ASN A O 1
ATOM 1088 N N . ASN A 1 139 ? 15.213 48.856 -25.546 1.00 43.16 139 ASN A N 1
ATOM 1089 C CA . ASN A 1 139 ? 16.154 49.957 -25.697 1.00 43.16 139 ASN A CA 1
ATOM 1090 C C . ASN A 1 139 ? 15.881 50.657 -27.037 1.00 43.16 139 ASN A C 1
ATOM 1092 O O . ASN A 1 139 ? 16.013 50.011 -28.079 1.00 43.16 139 ASN A O 1
ATOM 1096 N N . ALA A 1 140 ? 15.580 51.955 -26.998 1.00 37.59 140 ALA A N 1
ATOM 1097 C CA . ALA A 1 140 ? 15.940 52.960 -28.005 1.00 37.59 140 ALA A CA 1
ATOM 1098 C C . ALA A 1 140 ? 15.749 54.360 -27.409 1.00 37.59 140 ALA A C 1
ATOM 1100 O O . ALA A 1 140 ? 14.653 54.607 -26.856 1.00 37.59 140 ALA A O 1
#

pLDDT: mean 74.97, std 17.16, range [37.53, 92.88]

Foldseek 3Di:
DVVLVVLLVQLVVCVAPALLSNLVSLVVNVVVLVVVVVVQVVCVVVVHDDDPVVVVVSVVSVCSSPVDDPVLSVVVNVVCVVPNPVQWPGWHWDQPPVQRWIWIFTWGHDPPPDTDRPDGDTDHDDDPDPPDDDPDDDDD